Protein AF-A0A832NHS7-F1 (afdb_monomer)

Radius of gyration: 15.59 Å; Cα contacts (8 Å, |Δi|>4): 134; chains: 1; bounding box: 38×28×40 Å

Nearest PDB structures (foldseek):
  2frx-assembly2_B  TM=7.289E-01  e=3.586E-04  Escherichia coli
  5lbv-assembly1_B  TM=3.387E-01  e=2.170E+00  Zika virus
  3j8d-assembly1_G  TM=2.789E-01  e=2.170E+00  Dengue virus 2 Thailand/16681/84
  4ut9-assembly1_A  TM=3.496E-01  e=7.464E+00  dengue virus type 2

pLDDT: mean 93.47, std 4.36, range [65.38, 97.31]

Mean predicted aligned error: 3.63 Å

Solvent-accessible surface area (backbone atoms only — not comparable to full-atom values): 6367 Å² total; per-residue (Å²): 132,70,69,76,41,76,49,52,66,70,57,55,49,48,46,25,65,69,29,44,36,85,59,77,66,84,72,59,41,55,30,29,40,79,61,30,37,16,44,33,40,60,67,61,50,59,52,51,74,74,50,85,84,75,86,76,74,60,47,68,22,28,34,59,56,89,97,46,61,46,64,36,75,62,22,42,67,70,42,46,96,40,48,69,39,95,76,78,90,71,55,73,67,56,47,54,44,38,77,74,71,44,83,85,90,128

Foldseek 3Di:
DADKDFDDVVQVVQACVQQVFPDFDPQWTWIDGPQWIFIAGPVQVVVVVVDPPDPDGHDTFWGDDPNHTDGDPVNCVRCVVRGPPPDDDDDPVLVVCVVVVDDDDD

Structure (mmCIF, N/CA/C/O backbone):
data_AF-A0A832NHS7-F1
#
_entry.id   AF-A0A832NHS7-F1
#
loop_
_atom_site.group_PDB
_atom_site.id
_atom_site.type_symbol
_atom_site.label_atom_id
_atom_site.label_alt_id
_atom_site.label_comp_id
_atom_site.label_asym_id
_atom_site.label_entity_id
_atom_site.label_seq_id
_atom_site.pdbx_PDB_ins_code
_atom_site.Cartn_x
_atom_site.Cartn_y
_atom_site.Cartn_z
_atom_site.occupancy
_atom_site.B_iso_or_equiv
_atom_site.auth_seq_id
_atom_site.auth_comp_id
_atom_site.auth_asym_id
_atom_site.auth_atom_id
_atom_site.pdbx_PDB_model_num
ATOM 1 N N . MET A 1 1 ? -0.372 6.037 20.394 1.00 65.38 1 MET A N 1
ATOM 2 C CA . MET A 1 1 ? -0.508 5.465 19.032 1.00 65.38 1 MET A CA 1
ATOM 3 C C . MET A 1 1 ? -1.672 6.149 18.336 1.00 65.38 1 MET A C 1
ATOM 5 O O . MET A 1 1 ? -2.648 6.440 19.015 1.00 65.38 1 MET A O 1
ATOM 9 N N . ARG A 1 2 ? -1.565 6.504 17.048 1.00 79.06 2 ARG A N 1
ATOM 10 C CA . ARG A 1 2 ? -2.659 7.226 16.371 1.00 79.06 2 ARG A CA 1
ATOM 11 C C . ARG A 1 2 ? -3.833 6.278 16.098 1.00 79.06 2 ARG A C 1
ATOM 13 O O . ARG A 1 2 ? -3.565 5.124 15.770 1.00 79.06 2 ARG A O 1
ATOM 20 N N . PRO A 1 3 ? -5.085 6.749 16.216 1.00 85.75 3 PRO A N 1
ATOM 21 C CA . PRO A 1 3 ? -6.246 5.926 15.917 1.00 85.75 3 PRO A CA 1
ATOM 22 C C . PRO A 1 3 ? -6.257 5.556 14.436 1.00 85.75 3 PRO A C 1
ATOM 24 O O . PRO A 1 3 ? -5.839 6.346 13.583 1.00 85.75 3 PRO A O 1
ATOM 27 N N . TRP A 1 4 ? -6.746 4.358 14.154 1.00 91.44 4 TRP A N 1
ATOM 28 C CA . TRP A 1 4 ? -7.068 3.930 12.807 1.00 91.44 4 TRP A CA 1
ATOM 29 C C . TRP A 1 4 ? -8.416 4.527 12.383 1.00 91.44 4 TRP A C 1
ATOM 31 O O . TRP A 1 4 ? -9.334 4.659 13.193 1.00 91.44 4 TRP A O 1
ATOM 41 N N . ARG A 1 5 ? -8.526 4.930 11.117 1.00 92.94 5 ARG A N 1
ATOM 42 C CA . ARG A 1 5 ? -9.759 5.442 10.497 1.00 92.94 5 ARG A CA 1
ATOM 43 C C . ARG A 1 5 ? -9.827 4.962 9.050 1.00 92.94 5 ARG A C 1
ATOM 45 O O . ARG A 1 5 ? -8.756 4.766 8.478 1.00 92.94 5 ARG A O 1
ATOM 52 N N . PRO A 1 6 ? -11.013 4.796 8.447 1.00 95.38 6 PRO A N 1
ATOM 53 C CA . PRO A 1 6 ? -11.106 4.562 7.010 1.00 95.38 6 PRO A CA 1
ATOM 54 C C . PRO A 1 6 ? -10.307 5.631 6.259 1.00 95.38 6 PRO A C 1
ATOM 56 O O . PRO A 1 6 ? -10.255 6.786 6.693 1.00 95.38 6 PRO A O 1
ATOM 59 N N . ALA A 1 7 ? -9.606 5.237 5.201 1.00 95.31 7 ALA A N 1
ATOM 60 C CA . ALA A 1 7 ? -8.867 6.189 4.388 1.00 95.31 7 ALA A CA 1
ATOM 61 C C . ALA A 1 7 ? -9.843 7.120 3.658 1.00 95.31 7 ALA A C 1
ATOM 63 O O . ALA A 1 7 ? -10.823 6.659 3.077 1.00 95.31 7 ALA A O 1
ATOM 64 N N . ASP A 1 8 ? -9.551 8.421 3.668 1.00 94.44 8 ASP A N 1
ATOM 65 C CA . ASP A 1 8 ? -10.350 9.402 2.939 1.00 94.44 8 ASP A CA 1
ATOM 66 C C . ASP A 1 8 ? -10.340 9.087 1.438 1.00 94.44 8 ASP A C 1
ATOM 68 O O . ASP A 1 8 ? -9.325 8.653 0.882 1.00 94.44 8 ASP A O 1
ATOM 72 N N . GLU A 1 9 ? -11.438 9.378 0.740 1.00 94.19 9 GLU A N 1
ATOM 73 C CA . GLU A 1 9 ? -11.523 9.130 -0.703 1.00 94.19 9 GLU A CA 1
ATOM 74 C C . GLU A 1 9 ? -10.422 9.839 -1.496 1.00 94.19 9 GLU A C 1
ATOM 76 O O . GLU A 1 9 ? -9.960 9.326 -2.511 1.00 94.19 9 GLU A O 1
ATOM 81 N N . SER A 1 10 ? -9.981 11.018 -1.049 1.00 93.94 10 SER A N 1
ATOM 82 C CA . SER A 1 10 ? -8.881 11.750 -1.683 1.00 93.94 10 SER A CA 1
ATOM 83 C C . SER A 1 10 ? -7.571 10.962 -1.639 1.00 93.94 10 SER A C 1
ATOM 85 O O . SER A 1 10 ? -6.823 10.964 -2.615 1.00 93.94 10 SER A O 1
ATOM 87 N N . VAL A 1 11 ? -7.322 10.236 -0.547 1.00 94.06 11 VAL A N 1
ATOM 88 C CA . VAL A 1 11 ? -6.159 9.363 -0.384 1.00 94.06 11 VAL A CA 1
ATOM 89 C C . VAL A 1 11 ? -6.277 8.142 -1.291 1.00 94.06 11 VAL A C 1
ATOM 91 O O . VAL A 1 11 ? -5.320 7.798 -1.985 1.00 94.06 11 VAL A O 1
ATOM 94 N N . VAL A 1 12 ? -7.466 7.535 -1.350 1.00 94.69 12 VAL A N 1
ATOM 95 C CA . VAL A 1 12 ? -7.755 6.418 -2.261 1.00 94.69 12 VAL A CA 1
ATOM 96 C C . VAL A 1 12 ? -7.590 6.832 -3.727 1.00 94.69 12 VAL A C 1
ATOM 98 O O . VAL A 1 12 ? -6.983 6.109 -4.516 1.00 94.69 12 VAL A O 1
ATOM 101 N N . ARG A 1 13 ? -8.078 8.018 -4.104 1.00 94.81 13 ARG A N 1
ATOM 102 C CA . ARG A 1 13 ? -7.899 8.570 -5.452 1.00 94.81 13 ARG A CA 1
ATOM 103 C C . ARG A 1 13 ? -6.430 8.845 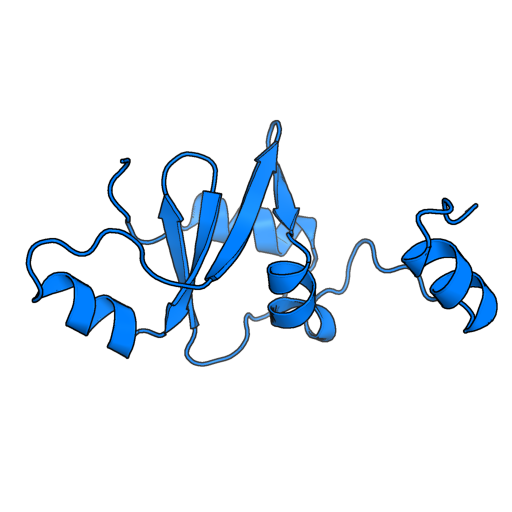-5.756 1.00 94.81 13 ARG A C 1
ATOM 105 O O . ARG A 1 13 ? -5.978 8.501 -6.842 1.00 94.81 13 ARG A O 1
ATOM 112 N N . ASN A 1 14 ? -5.684 9.415 -4.807 1.00 94.25 14 ASN A N 1
ATOM 113 C CA . ASN A 1 14 ? -4.262 9.702 -4.984 1.00 94.25 14 ASN A CA 1
ATOM 114 C C . ASN A 1 14 ? -3.452 8.425 -5.249 1.00 94.25 14 ASN A C 1
ATOM 116 O O . ASN A 1 14 ? -2.733 8.376 -6.244 1.00 94.25 14 ASN A O 1
ATOM 120 N N . ILE A 1 15 ? -3.600 7.383 -4.421 1.00 94.81 15 ILE A N 1
ATOM 121 C CA . ILE A 1 15 ? -2.826 6.145 -4.600 1.00 94.81 15 ILE A CA 1
ATOM 122 C C . ILE A 1 15 ? -3.192 5.436 -5.910 1.00 94.81 15 ILE A C 1
ATOM 124 O O . ILE A 1 15 ? -2.301 4.984 -6.630 1.00 94.81 15 ILE A O 1
ATOM 128 N N . ARG A 1 16 ? -4.483 5.414 -6.274 1.00 95.38 16 ARG A N 1
ATOM 129 C CA . ARG A 1 16 ? -4.939 4.846 -7.548 1.00 95.38 16 ARG A CA 1
ATOM 130 C C . ARG A 1 16 ? -4.363 5.597 -8.738 1.00 95.38 16 ARG A C 1
ATOM 132 O O . ARG A 1 16 ? -3.826 4.964 -9.637 1.00 95.38 16 ARG A O 1
ATOM 139 N N . ALA A 1 17 ? -4.413 6.927 -8.726 1.00 95.44 17 ALA A N 1
ATOM 140 C CA . ALA A 1 17 ? -3.854 7.743 -9.799 1.00 95.44 17 ALA A CA 1
ATOM 141 C C . ALA A 1 17 ? -2.328 7.578 -9.910 1.00 95.44 17 ALA A C 1
ATOM 143 O O . ALA A 1 17 ? -1.796 7.432 -11.010 1.00 95.44 17 ALA A O 1
ATOM 144 N N . TYR A 1 18 ? -1.624 7.548 -8.775 1.00 95.56 18 TYR A N 1
ATOM 145 C CA . TYR A 1 18 ? -0.168 7.432 -8.751 1.00 95.56 18 TYR A CA 1
ATOM 146 C C . TYR A 1 18 ? 0.326 6.082 -9.299 1.00 95.56 18 TYR A C 1
ATOM 148 O O . TYR A 1 18 ? 1.302 6.048 -10.047 1.00 95.56 18 TYR A O 1
ATOM 156 N N . TYR A 1 19 ? -0.368 4.982 -9.003 1.00 95.88 19 TYR A N 1
ATOM 157 C CA . TYR A 1 19 ? 0.018 3.637 -9.453 1.00 95.88 19 TYR A CA 1
ATOM 158 C C . TYR A 1 19 ? -0.776 3.110 -10.659 1.00 95.88 19 TYR A C 1
ATOM 160 O O . TYR A 1 19 ? -0.501 2.021 -11.149 1.00 95.88 19 TYR A O 1
ATOM 168 N N . GLY A 1 20 ? -1.740 3.870 -11.183 1.00 96.38 20 GLY A N 1
ATOM 169 C CA . GLY A 1 20 ? -2.587 3.406 -12.288 1.00 96.38 20 GLY A CA 1
ATOM 170 C C . GLY A 1 20 ? -3.552 2.286 -11.888 1.00 96.38 20 GLY A C 1
ATOM 171 O O . GLY A 1 20 ? -3.941 1.485 -12.725 1.00 96.38 20 GLY A O 1
ATOM 172 N N . ILE A 1 21 ? -3.946 2.211 -10.612 1.00 95.38 21 ILE A N 1
ATOM 173 C CA . ILE A 1 21 ? -4.799 1.129 -10.109 1.00 95.38 21 ILE A CA 1
ATOM 174 C C . ILE A 1 21 ? -6.267 1.400 -10.464 1.00 95.38 21 ILE A C 1
ATOM 176 O O . ILE A 1 21 ? -6.937 2.248 -9.854 1.00 95.38 21 ILE A O 1
ATOM 180 N N . LYS A 1 22 ? -6.798 0.641 -11.428 1.00 92.69 22 LYS A N 1
ATOM 181 C CA . LYS A 1 22 ? -8.210 0.728 -11.844 1.00 92.69 22 LYS A CA 1
ATOM 182 C C . LYS A 1 22 ? -9.162 0.164 -10.801 1.00 92.69 22 LYS A C 1
ATOM 184 O O . LYS A 1 22 ? -10.170 0.801 -10.517 1.00 92.69 22 LYS A O 1
ATOM 189 N N . HIS A 1 23 ? -8.826 -0.959 -10.181 1.00 90.56 23 HIS A N 1
ATOM 190 C CA . HIS A 1 23 ? -9.616 -1.577 -9.117 1.00 90.56 23 HIS A CA 1
ATOM 191 C C . HIS A 1 23 ? -8.670 -2.133 -8.058 1.00 90.56 23 HIS A C 1
ATOM 193 O O . HIS A 1 23 ? -7.620 -2.667 -8.401 1.00 90.56 23 HIS A O 1
ATOM 199 N N . PHE A 1 24 ? -9.021 -1.986 -6.781 1.00 90.62 24 PHE A N 1
ATOM 200 C CA . PHE A 1 24 ? -8.318 -2.710 -5.724 1.00 90.62 24 PHE A CA 1
ATOM 201 C C . PHE A 1 24 ? -8.741 -4.182 -5.713 1.00 90.62 24 PHE A C 1
ATOM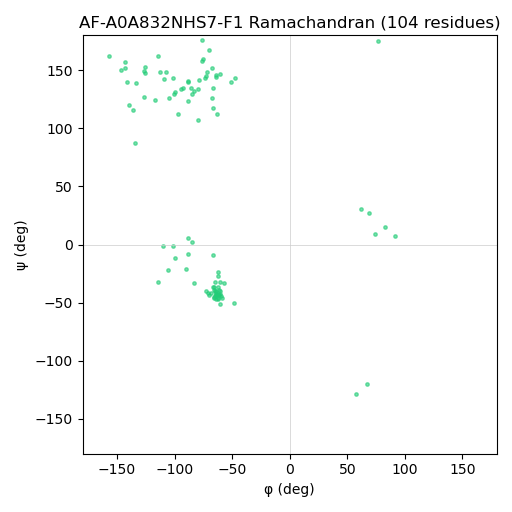 203 O O . PHE A 1 24 ? -9.832 -4.491 -6.206 1.00 90.62 24 PHE A O 1
ATOM 210 N N . PRO A 1 25 ? -7.923 -5.066 -5.114 1.00 89.50 25 PRO A N 1
ATOM 211 C CA . PRO A 1 25 ? -8.353 -6.415 -4.778 1.00 89.50 25 PRO A CA 1
ATOM 212 C C . PRO A 1 25 ? -9.719 -6.409 -4.064 1.00 89.50 25 PRO A C 1
ATOM 214 O O . PRO A 1 25 ? -10.000 -5.499 -3.280 1.00 89.50 25 PRO A O 1
ATOM 217 N N . PRO A 1 26 ? -10.595 -7.389 -4.321 1.00 89.81 26 PRO A N 1
ATOM 218 C CA . PRO A 1 26 ? -11.891 -7.462 -3.656 1.00 89.81 26 PRO A CA 1
ATOM 219 C C . PRO A 1 26 ? -11.739 -7.762 -2.156 1.00 89.81 26 PRO A C 1
ATOM 221 O O . PRO A 1 26 ? -10.788 -8.416 -1.732 1.00 89.81 26 PRO A O 1
ATOM 224 N N . GLY A 1 27 ? -12.701 -7.304 -1.349 1.00 88.88 27 GLY A N 1
ATOM 225 C CA . GLY A 1 27 ? -12.782 -7.635 0.082 1.00 88.88 27 GLY A CA 1
ATOM 226 C C . GLY A 1 27 ? -11.759 -6.930 0.978 1.00 88.88 27 GLY A C 1
ATOM 227 O O . GLY A 1 27 ? -11.646 -7.268 2.156 1.00 88.88 27 GLY A O 1
ATOM 228 N N . ILE A 1 28 ? -11.015 -5.953 0.449 1.00 92.38 28 ILE A N 1
ATOM 229 C CA . ILE A 1 28 ? -10.080 -5.153 1.239 1.00 92.38 28 ILE A CA 1
ATOM 230 C C . ILE A 1 28 ? -10.528 -3.697 1.350 1.00 92.38 28 ILE A C 1
ATOM 232 O O . ILE A 1 28 ? -11.071 -3.106 0.419 1.00 92.38 28 ILE A O 1
ATOM 236 N N . MET A 1 29 ? -10.192 -3.088 2.480 1.00 93.94 29 MET A N 1
ATOM 237 C CA . MET A 1 29 ? -10.367 -1.672 2.748 1.00 93.94 29 MET A CA 1
ATOM 238 C C . MET A 1 29 ? -9.056 -1.032 3.205 1.00 93.94 29 MET A C 1
ATOM 240 O O . MET A 1 29 ? -8.203 -1.655 3.849 1.00 93.94 29 MET A O 1
ATOM 244 N N . LEU A 1 30 ? -8.906 0.252 2.883 1.00 95.75 30 LEU A N 1
ATOM 245 C CA . LEU A 1 30 ? -7.773 1.057 3.314 1.00 95.75 30 LEU A CA 1
ATOM 246 C C . LEU A 1 30 ? -8.088 1.798 4.611 1.00 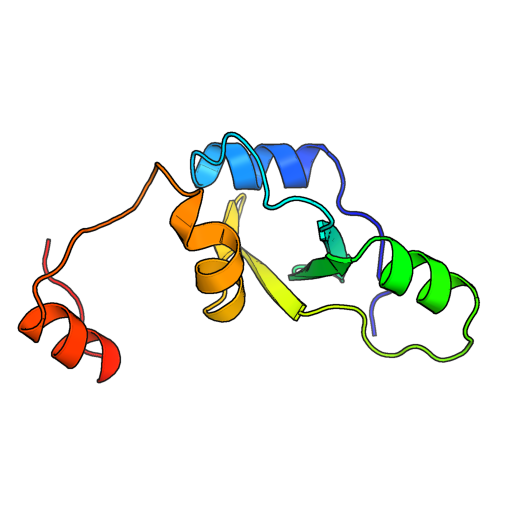95.75 30 LEU A C 1
ATOM 248 O O . LEU A 1 30 ? -9.128 2.438 4.759 1.00 95.75 30 LEU A O 1
ATOM 252 N N . VAL A 1 31 ? -7.134 1.756 5.534 1.00 96.00 31 VAL A N 1
ATOM 253 C CA . VAL A 1 31 ? -7.215 2.392 6.845 1.00 96.00 31 VAL A CA 1
ATOM 254 C C . VAL A 1 31 ? -6.002 3.289 7.063 1.00 96.00 31 VAL A C 1
ATOM 256 O O . VAL A 1 31 ? -4.850 2.862 6.979 1.0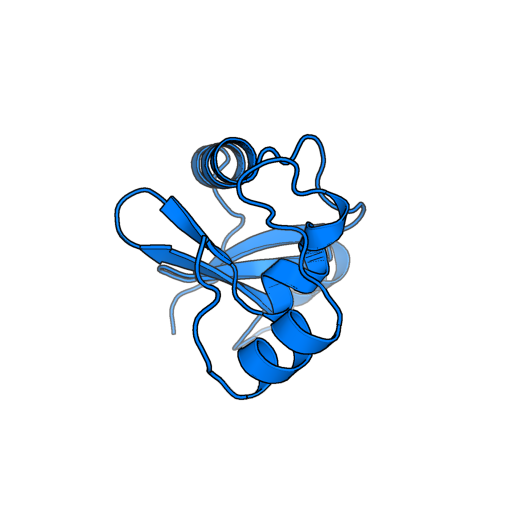0 96.00 31 VAL A O 1
ATOM 259 N N . SER A 1 32 ? -6.255 4.546 7.403 1.00 94.81 32 SER A N 1
ATOM 260 C CA . SER A 1 32 ? -5.245 5.538 7.750 1.00 94.81 32 SER A CA 1
ATOM 261 C C . SER A 1 32 ? -4.824 5.417 9.213 1.00 94.81 32 SER A C 1
ATOM 263 O O . SER A 1 32 ? -5.650 5.378 10.121 1.00 94.81 32 SER A O 1
ATOM 265 N N . THR A 1 33 ? -3.513 5.416 9.460 1.00 92.12 33 THR A N 1
ATOM 266 C CA . THR A 1 33 ? -2.901 5.516 10.794 1.00 92.12 33 THR A CA 1
ATOM 267 C C . THR A 1 33 ? -1.758 6.536 10.756 1.00 92.12 33 THR A C 1
ATOM 269 O O . THR A 1 33 ? -0.589 6.212 10.518 1.00 92.12 33 THR A O 1
ATOM 272 N N . GLY A 1 34 ? -2.079 7.814 10.974 1.00 89.62 34 GLY A N 1
ATOM 273 C CA . GLY A 1 34 ? -1.111 8.903 10.815 1.00 89.62 34 GLY A CA 1
ATOM 274 C C . GLY A 1 34 ? -0.693 9.089 9.360 1.00 89.62 34 GLY A C 1
ATOM 275 O O . GLY A 1 34 ? -1.531 9.365 8.517 1.00 89.62 34 GLY A O 1
ATOM 276 N N . LYS A 1 35 ? 0.605 8.942 9.066 1.00 92.75 35 LYS A N 1
ATOM 277 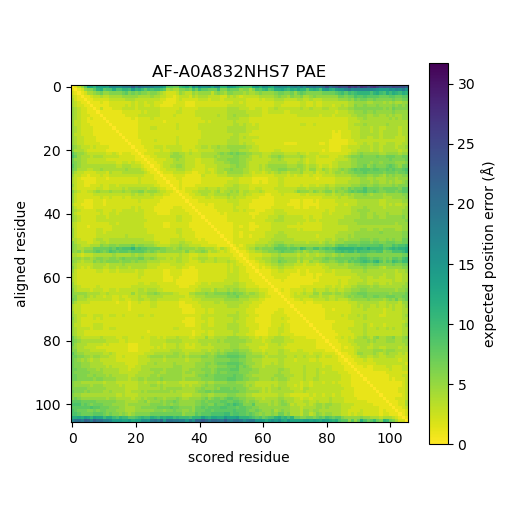C CA . LYS A 1 35 ? 1.139 9.003 7.692 1.00 92.75 35 LYS A CA 1
ATOM 278 C C . LYS A 1 35 ? 1.126 7.647 6.977 1.00 92.75 35 LYS A C 1
ATOM 280 O O . LYS A 1 35 ? 1.708 7.534 5.907 1.00 92.75 35 LYS A O 1
ATOM 285 N N . ARG A 1 36 ? 0.559 6.603 7.584 1.00 94.75 36 ARG A N 1
ATOM 286 C CA . ARG A 1 36 ? 0.574 5.237 7.049 1.00 94.75 36 ARG A CA 1
ATOM 287 C C . ARG A 1 36 ? -0.815 4.841 6.578 1.00 94.75 36 ARG A C 1
ATOM 289 O O . ARG A 1 36 ? -1.789 5.172 7.250 1.00 94.75 36 ARG A O 1
ATOM 296 N N . LEU A 1 37 ? -0.869 4.098 5.485 1.00 96.00 37 LEU A N 1
ATOM 297 C CA . LEU A 1 37 ? -2.028 3.332 5.064 1.00 96.00 37 LEU A CA 1
ATOM 298 C C . LEU A 1 37 ? -1.816 1.869 5.412 1.00 96.00 37 LEU A C 1
ATOM 300 O O . LEU A 1 37 ? -0.701 1.339 5.327 1.00 96.00 37 LEU A O 1
ATOM 304 N N . ARG A 1 38 ? -2.906 1.236 5.813 1.00 96.56 38 ARG A N 1
ATOM 305 C CA . ARG A 1 38 ? -2.980 -0.186 6.080 1.00 96.56 38 ARG A CA 1
ATOM 306 C C . ARG A 1 38 ? -4.100 -0.804 5.267 1.00 96.56 38 ARG A C 1
ATOM 308 O O . ARG A 1 38 ? -5.112 -0.149 5.037 1.00 96.56 38 ARG A O 1
ATOM 315 N N . VAL A 1 39 ? -3.901 -2.049 4.869 1.00 97.00 39 VAL A N 1
ATOM 316 C CA . VAL A 1 39 ? -4.916 -2.885 4.234 1.00 97.00 39 VAL A CA 1
ATOM 317 C C . VAL A 1 39 ? -5.502 -3.806 5.294 1.00 97.00 39 VAL A C 1
ATOM 319 O O . VAL A 1 39 ? -4.765 -4.430 6.061 1.00 97.00 39 VAL A O 1
ATOM 322 N N . VAL A 1 40 ? -6.822 -3.877 5.358 1.00 96.62 40 VAL A N 1
ATOM 323 C CA . VAL A 1 40 ? -7.563 -4.772 6.251 1.00 96.62 40 VAL A CA 1
ATOM 324 C C . VAL A 1 40 ? -8.800 -5.280 5.517 1.00 96.62 40 VAL A C 1
ATOM 326 O O . VAL A 1 40 ? -9.239 -4.630 4.576 1.00 96.62 40 VAL A O 1
ATOM 329 N N . SER A 1 41 ? -9.358 -6.422 5.914 1.00 95.50 41 SER A N 1
ATOM 330 C CA . SER A 1 41 ? -10.680 -6.822 5.423 1.00 95.50 41 SER A CA 1
ATOM 331 C C . SER A 1 41 ? -11.789 -6.027 6.123 1.00 95.50 41 SER A C 1
ATOM 333 O O . SER A 1 41 ? -11.592 -5.508 7.230 1.00 95.50 41 SER A O 1
ATOM 335 N N . GLU A 1 42 ? -12.960 -5.930 5.498 1.00 93.06 42 GLU A N 1
ATOM 336 C CA . GLU A 1 42 ? -14.115 -5.248 6.098 1.00 93.06 42 GLU A CA 1
ATOM 337 C C . GLU A 1 42 ? -14.557 -5.926 7.405 1.00 93.06 42 GLU A C 1
ATOM 339 O O . GLU A 1 42 ? -14.834 -5.257 8.403 1.00 93.06 42 GLU A O 1
ATOM 344 N N . GLU A 1 43 ? -14.530 -7.259 7.452 1.00 94.50 43 GLU A N 1
ATOM 345 C CA . GLU A 1 43 ? -14.918 -8.046 8.625 1.00 94.50 43 GLU A CA 1
ATOM 346 C C . GLU A 1 43 ? -13.969 -7.802 9.800 1.00 94.50 43 GLU A C 1
ATOM 348 O O . GLU A 1 43 ? -14.409 -7.604 10.937 1.00 94.50 43 GLU A O 1
ATOM 353 N N . ALA A 1 44 ? -12.660 -7.776 9.534 1.00 95.19 44 ALA A N 1
ATOM 354 C CA . ALA A 1 44 ? -11.658 -7.502 10.555 1.00 95.19 44 ALA A CA 1
ATOM 355 C C . ALA A 1 44 ? -11.777 -6.065 11.088 1.00 95.19 44 ALA A C 1
ATOM 357 O O . ALA A 1 44 ? -11.602 -5.838 12.289 1.00 95.19 44 ALA A O 1
ATOM 358 N N . TYR A 1 45 ? -12.114 -5.099 10.230 1.00 95.00 45 TYR A N 1
ATOM 359 C CA . TYR A 1 45 ? -12.376 -3.724 10.649 1.00 95.00 45 TYR A CA 1
ATOM 360 C C . TYR A 1 45 ? -13.622 -3.608 11.537 1.00 95.00 45 TYR A C 1
ATOM 362 O O . TYR A 1 45 ? -13.565 -2.994 12.609 1.00 95.00 45 TYR A O 1
ATOM 370 N N . GLU A 1 46 ? -14.728 -4.243 11.150 1.00 94.31 46 GLU A N 1
ATOM 371 C CA . GLU A 1 46 ? -15.963 -4.230 11.938 1.00 94.31 46 GLU A CA 1
ATOM 372 C C . GLU A 1 46 ? -15.821 -4.961 13.276 1.00 94.31 46 GLU A C 1
ATOM 374 O O . GLU A 1 46 ? -16.347 -4.495 14.293 1.00 94.31 46 GLU A O 1
ATOM 379 N N . LEU A 1 47 ? -15.057 -6.055 13.323 1.00 94.75 47 LEU A N 1
ATOM 380 C CA . LEU A 1 47 ? -14.707 -6.712 14.580 1.00 94.75 47 LEU A CA 1
ATOM 381 C C . LEU A 1 47 ? -13.855 -5.791 15.465 1.00 94.75 47 LEU A C 1
ATOM 383 O O . LEU A 1 47 ? -14.157 -5.621 16.648 1.00 94.75 47 LEU A O 1
ATOM 387 N N . ALA A 1 48 ? -12.831 -5.146 14.899 1.00 94.50 48 ALA A N 1
ATOM 388 C CA . ALA A 1 48 ? -11.939 -4.261 15.645 1.00 94.50 48 ALA A CA 1
ATOM 389 C C . ALA A 1 48 ? -12.670 -3.070 16.288 1.00 94.50 48 ALA A C 1
ATOM 391 O O . ALA A 1 48 ? -12.299 -2.660 17.386 1.00 94.50 48 ALA A O 1
ATOM 392 N N . LYS A 1 49 ? -13.740 -2.556 15.664 1.00 92.88 49 LYS A N 1
ATOM 393 C CA . LYS A 1 49 ? -14.612 -1.512 16.244 1.00 92.88 49 LYS A CA 1
ATOM 394 C C . LYS A 1 49 ? -15.322 -1.941 17.526 1.00 92.88 49 LYS A C 1
ATOM 396 O O . LYS A 1 49 ? -15.664 -1.085 18.339 1.00 92.88 49 LYS A O 1
ATOM 401 N N . ARG A 1 50 ? -15.559 -3.241 17.707 1.00 95.19 50 ARG A N 1
ATOM 402 C CA . ARG A 1 50 ? -16.269 -3.800 18.871 1.00 95.19 50 ARG A CA 1
ATOM 403 C C . ARG A 1 50 ? -15.321 -4.159 20.014 1.00 95.19 50 ARG A C 1
ATOM 405 O O . ARG A 1 50 ? -15.754 -4.270 21.159 1.00 95.19 50 ARG A O 1
ATOM 412 N N . LEU A 1 51 ? -14.037 -4.340 19.714 1.00 93.88 51 LEU A N 1
ATOM 413 C CA . LEU A 1 51 ? -13.018 -4.726 20.683 1.00 93.88 51 LEU A CA 1
ATOM 414 C C . LEU A 1 51 ? -12.394 -3.498 21.358 1.00 93.88 51 LEU A C 1
ATOM 416 O O . LEU A 1 51 ? -12.086 -2.490 20.724 1.00 93.88 51 LEU A O 1
ATOM 420 N N . LYS A 1 52 ? -12.146 -3.599 22.667 1.00 89.94 52 LYS A N 1
ATOM 421 C CA . LYS A 1 52 ? -11.380 -2.592 23.416 1.00 89.94 52 LYS A CA 1
ATOM 422 C C . LYS A 1 52 ? -9.890 -2.932 23.365 1.00 89.94 52 LYS A C 1
ATOM 424 O O . LYS A 1 52 ? -9.516 -4.091 23.487 1.00 89.94 52 LYS A O 1
ATOM 429 N N . GLY A 1 53 ? -9.038 -1.916 23.223 1.00 88.00 53 GLY A N 1
ATOM 430 C CA . GLY A 1 53 ? -7.581 -2.078 23.318 1.00 88.00 53 GLY A CA 1
ATOM 431 C C . GLY A 1 53 ? -6.875 -2.562 22.046 1.00 88.00 53 GLY A C 1
ATOM 432 O O . GLY A 1 53 ? -5.713 -2.949 22.120 1.00 88.00 53 GLY A O 1
ATOM 433 N N . VAL A 1 54 ? -7.526 -2.523 20.877 1.00 91.75 54 VAL A N 1
ATOM 434 C CA . VAL A 1 54 ? -6.881 -2.881 19.601 1.00 91.75 54 VAL A CA 1
ATOM 435 C C . VAL A 1 54 ? -5.739 -1.911 19.293 1.00 91.75 54 VAL A C 1
ATOM 437 O O . VAL A 1 54 ? -5.960 -0.729 19.017 1.00 91.75 54 VAL A O 1
ATOM 440 N N . VAL A 1 55 ? -4.509 -2.427 19.324 1.00 87.31 55 VAL A N 1
ATOM 441 C CA . VAL A 1 55 ? -3.290 -1.635 19.124 1.00 87.31 55 VAL A CA 1
ATOM 442 C C . VAL A 1 55 ? -2.948 -1.415 17.647 1.00 87.31 55 VAL A C 1
ATOM 444 O O . VAL A 1 55 ? -2.455 -0.363 17.256 1.00 87.31 55 VAL A O 1
ATOM 447 N N . GLY A 1 56 ? -3.245 -2.379 16.788 1.00 87.19 56 GLY A N 1
ATOM 448 C CA . GLY A 1 56 ? -2.967 -2.301 15.361 1.00 87.19 56 GLY A CA 1
ATOM 449 C C . GLY A 1 56 ? -4.043 -3.026 14.579 1.00 87.19 56 GLY A C 1
ATOM 450 O O . GLY A 1 56 ? -4.639 -3.973 15.081 1.00 87.19 56 GLY A O 1
ATOM 451 N N . LEU A 1 57 ? -4.291 -2.563 13.359 1.00 93.25 57 LEU A N 1
ATOM 452 C CA . LEU A 1 57 ? -5.315 -3.123 12.493 1.00 93.25 57 LEU A CA 1
ATOM 453 C C . LEU A 1 57 ? -4.795 -3.188 11.063 1.00 93.25 57 LEU A C 1
ATOM 455 O O . LEU A 1 57 ? -4.446 -2.153 10.499 1.00 93.25 57 LEU A O 1
ATOM 459 N N . GLY A 1 58 ? -4.740 -4.391 10.497 1.00 94.81 58 GLY A N 1
ATOM 460 C CA . GLY A 1 58 ? -4.318 -4.609 9.117 1.00 94.81 58 GLY A CA 1
ATOM 461 C C . GLY A 1 58 ? -2.807 -4.534 8.871 1.00 94.81 58 GLY A C 1
ATOM 462 O O . GLY A 1 58 ? -2.004 -4.197 9.753 1.00 94.81 58 GLY A O 1
ATOM 463 N N . VAL A 1 59 ? -2.440 -4.832 7.628 1.00 95.69 59 VAL A N 1
ATOM 464 C CA . VAL A 1 59 ? -1.067 -4.892 7.111 1.00 95.69 59 VAL A CA 1
ATOM 465 C C . VAL A 1 59 ? -0.620 -3.503 6.672 1.00 95.69 59 VAL A C 1
ATOM 467 O O . VAL A 1 59 ? -1.376 -2.782 6.027 1.00 95.69 59 VAL A O 1
ATOM 470 N N . TYR A 1 60 ? 0.598 -3.095 7.030 1.00 95.75 60 TYR A N 1
ATOM 471 C CA . TYR A 1 60 ? 1.170 -1.833 6.560 1.00 95.75 60 TYR A CA 1
ATOM 472 C C . TYR A 1 60 ? 1.405 -1.903 5.053 1.00 95.75 60 TYR A C 1
ATOM 474 O O . TYR A 1 60 ? 2.188 -2.728 4.606 1.00 95.75 60 TYR A O 1
ATOM 482 N N . ALA A 1 61 ? 0.722 -1.043 4.299 1.00 96.81 61 ALA A N 1
ATOM 483 C CA . ALA A 1 61 ? 0.704 -1.122 2.842 1.00 96.81 61 ALA A CA 1
ATOM 484 C C . ALA A 1 61 ? 1.373 0.078 2.171 1.00 96.81 61 ALA A C 1
ATOM 486 O O . ALA A 1 61 ? 1.957 -0.061 1.104 1.00 96.81 61 ALA A O 1
ATOM 487 N N . ALA A 1 62 ? 1.299 1.269 2.770 1.00 96.94 62 ALA A N 1
ATOM 488 C CA . ALA A 1 62 ? 1.935 2.451 2.195 1.00 96.94 62 ALA A CA 1
ATOM 489 C C . ALA A 1 62 ? 2.227 3.530 3.238 1.00 96.94 62 ALA A C 1
ATOM 491 O O . ALA A 1 62 ? 1.612 3.579 4.309 1.00 96.94 62 ALA A O 1
ATOM 492 N N . LYS A 1 63 ? 3.113 4.469 2.901 1.00 96.81 63 LYS A N 1
ATOM 493 C CA . LYS A 1 63 ? 3.375 5.672 3.704 1.00 96.81 63 LYS A CA 1
ATOM 494 C C . LYS A 1 63 ? 3.407 6.923 2.844 1.00 96.81 63 LYS A C 1
ATOM 496 O O . LYS A 1 63 ? 3.994 6.939 1.768 1.00 96.81 63 LYS A O 1
ATOM 501 N N . LYS A 1 64 ? 2.811 7.991 3.373 1.00 95.44 64 LYS A N 1
ATOM 502 C CA . LYS A 1 64 ? 2.830 9.319 2.767 1.00 95.44 64 LYS A CA 1
ATOM 503 C C . LYS A 1 64 ? 4.244 9.901 2.807 1.00 95.44 64 LYS A C 1
ATOM 505 O O . LYS A 1 64 ? 4.835 10.022 3.889 1.00 95.44 64 LYS A O 1
ATOM 510 N N . PHE A 1 65 ? 4.739 10.304 1.645 1.00 94.94 65 PHE A N 1
ATOM 511 C CA . PHE A 1 65 ? 5.977 11.050 1.460 1.00 94.94 65 PHE A CA 1
ATOM 512 C C . PHE A 1 65 ? 5.731 12.176 0.448 1.00 94.94 65 PHE A C 1
ATOM 514 O O . PHE A 1 65 ? 5.382 11.924 -0.705 1.00 94.94 65 PHE A O 1
ATOM 521 N N . GLY A 1 66 ? 5.857 13.428 0.900 1.00 93.50 66 GLY A N 1
ATOM 522 C CA . GLY A 1 66 ? 5.340 14.578 0.155 1.00 93.50 66 GLY A CA 1
ATOM 523 C C . GLY A 1 66 ? 3.835 14.434 -0.092 1.00 93.50 66 GLY A C 1
ATOM 524 O O . GLY A 1 66 ? 3.083 14.125 0.837 1.00 93.50 66 GLY A O 1
ATOM 525 N N . GLU A 1 67 ? 3.423 14.590 -1.348 1.00 91.81 67 GLU A N 1
ATOM 526 C CA . GLU A 1 67 ? 2.020 14.497 -1.777 1.00 91.81 67 GLU A CA 1
ATOM 527 C C . GLU A 1 67 ? 1.560 13.083 -2.153 1.00 91.81 67 GLU A C 1
ATOM 529 O O . GLU A 1 67 ? 0.366 12.862 -2.335 1.00 91.81 67 GLU A O 1
ATOM 534 N N . ASN A 1 68 ? 2.475 12.112 -2.226 1.00 93.25 68 ASN A N 1
ATOM 535 C CA . ASN A 1 68 ? 2.171 10.759 -2.695 1.00 93.25 68 ASN A CA 1
ATOM 536 C C . ASN A 1 68 ? 2.319 9.715 -1.585 1.00 93.25 68 ASN A C 1
ATOM 538 O O . ASN A 1 68 ? 2.970 9.937 -0.559 1.00 93.25 68 ASN A O 1
ATOM 542 N N . TYR A 1 69 ? 1.722 8.548 -1.811 1.00 94.94 69 TYR A N 1
ATOM 543 C CA . TYR A 1 69 ? 1.884 7.369 -0.968 1.00 94.94 69 TYR A CA 1
ATOM 544 C C . TYR A 1 69 ? 2.793 6.369 -1.668 1.00 94.94 69 TYR A C 1
ATOM 546 O O . TYR A 1 69 ? 2.517 5.978 -2.794 1.00 94.94 69 TYR A O 1
ATOM 554 N N . TYR A 1 70 ? 3.853 5.949 -0.984 1.00 95.94 70 TYR A N 1
ATOM 555 C CA . TYR A 1 70 ? 4.777 4.933 -1.476 1.00 95.94 70 TYR A CA 1
ATOM 556 C C . TYR A 1 70 ? 4.445 3.599 -0.824 1.00 95.94 70 TYR A C 1
ATOM 558 O O . TYR A 1 70 ? 4.298 3.542 0.405 1.00 95.94 70 TYR A O 1
ATOM 566 N N . LEU A 1 71 ? 4.306 2.557 -1.642 1.00 96.38 71 LEU A N 1
ATOM 567 C CA . LEU A 1 71 ? 4.019 1.205 -1.174 1.00 96.38 71 LEU A CA 1
ATOM 568 C C . LEU A 1 71 ? 5.171 0.653 -0.326 1.00 96.38 71 LEU A C 1
ATOM 570 O O . LEU A 1 71 ? 6.344 0.930 -0.577 1.00 96.38 71 LEU A O 1
ATOM 574 N N . SER A 1 72 ? 4.820 -0.120 0.698 1.00 96.88 72 SER A N 1
ATOM 575 C CA . SER A 1 72 ? 5.749 -1.059 1.330 1.00 96.88 72 SER A CA 1
ATOM 576 C C . SER A 1 72 ? 5.927 -2.302 0.453 1.00 96.88 72 SER A C 1
ATOM 578 O O . SER A 1 72 ? 5.232 -2.457 -0.552 1.00 96.88 72 SER A O 1
ATOM 580 N N . ILE A 1 73 ? 6.808 -3.218 0.863 1.00 94.38 73 ILE A N 1
ATOM 581 C CA . ILE A 1 73 ? 6.946 -4.525 0.206 1.00 94.38 73 ILE A CA 1
ATOM 582 C C . ILE A 1 73 ? 5.616 -5.292 0.255 1.00 94.38 73 ILE A C 1
ATOM 584 O O . ILE A 1 73 ? 5.131 -5.757 -0.774 1.00 94.38 73 ILE A O 1
ATOM 588 N N . GLU A 1 74 ? 4.948 -5.330 1.407 1.00 96.31 74 GLU A N 1
ATOM 589 C CA . GLU A 1 74 ? 3.642 -5.984 1.539 1.00 96.31 74 GLU A CA 1
ATOM 590 C C . GLU A 1 74 ? 2.576 -5.286 0.686 1.00 96.31 74 GLU A C 1
ATOM 592 O O . GLU A 1 74 ? 1.765 -5.940 0.039 1.00 96.31 74 GLU A O 1
ATOM 597 N N . GLY A 1 75 ? 2.598 -3.950 0.632 1.00 96.06 75 GLY A N 1
ATOM 598 C CA . GLY A 1 75 ? 1.715 -3.184 -0.242 1.00 96.06 75 GLY A CA 1
ATOM 599 C C . GLY A 1 75 ? 1.931 -3.513 -1.716 1.00 96.06 75 GLY A C 1
ATOM 600 O O . GLY A 1 75 ? 0.958 -3.694 -2.441 1.00 96.06 75 GLY A O 1
ATOM 601 N N . SER A 1 76 ? 3.187 -3.640 -2.154 1.00 94.44 76 SER A N 1
ATOM 602 C CA . SER A 1 76 ? 3.499 -4.041 -3.530 1.00 94.44 76 SER A CA 1
ATOM 603 C C . SER A 1 76 ? 3.035 -5.457 -3.855 1.00 94.44 76 SER A C 1
ATOM 605 O O . SER A 1 76 ? 2.604 -5.685 -4.97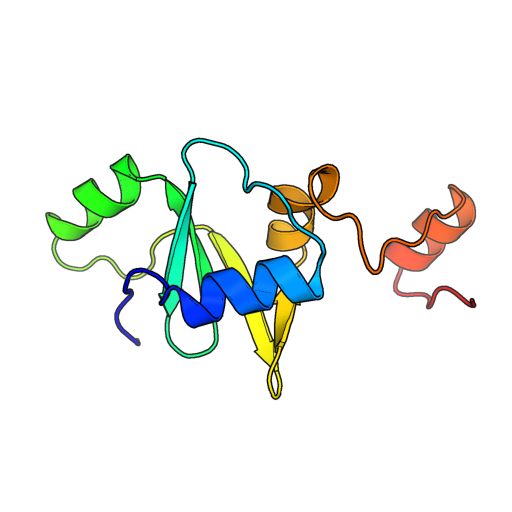4 1.00 94.44 76 SER A O 1
ATOM 607 N N . GLN A 1 77 ? 3.037 -6.381 -2.894 1.00 93.75 77 GLN A N 1
ATOM 608 C CA . GLN A 1 77 ? 2.497 -7.728 -3.105 1.00 93.75 77 GLN A CA 1
ATOM 609 C C . GLN A 1 77 ? 0.966 -7.728 -3.178 1.00 93.75 77 GLN A C 1
ATOM 611 O O . GLN A 1 77 ? 0.391 -8.414 -4.011 1.00 93.75 77 GLN A O 1
ATOM 616 N N . ILE A 1 78 ? 0.301 -6.935 -2.333 1.00 95.31 78 ILE A N 1
ATOM 617 C CA . ILE A 1 78 ? -1.167 -6.845 -2.310 1.00 95.31 78 ILE A CA 1
ATOM 618 C C . ILE A 1 78 ? -1.707 -6.181 -3.582 1.00 95.31 78 ILE A C 1
ATOM 620 O O . ILE A 1 78 ? -2.740 -6.593 -4.102 1.00 95.31 78 ILE A O 1
ATOM 624 N N . PHE A 1 79 ? -1.050 -5.119 -4.054 1.00 94.88 79 PHE A N 1
ATOM 625 C CA . PHE A 1 79 ? -1.534 -4.335 -5.191 1.00 94.88 79 PHE A CA 1
ATOM 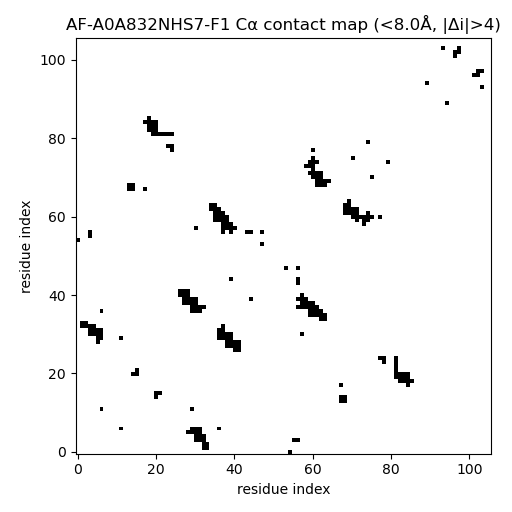626 C C . PHE A 1 79 ? -0.856 -4.678 -6.515 1.00 94.88 79 PHE A C 1
ATOM 628 O O . PHE A 1 79 ? -1.349 -4.214 -7.534 1.00 94.88 79 PHE A O 1
ATOM 635 N N . GLY A 1 80 ? 0.242 -5.440 -6.514 1.00 93.69 80 GLY A N 1
ATOM 636 C CA . GLY A 1 80 ? 1.156 -5.608 -7.650 1.00 93.69 80 GLY A CA 1
ATOM 637 C C . GLY A 1 80 ? 0.462 -5.929 -8.967 1.00 93.69 80 GLY A C 1
ATOM 638 O O . GLY A 1 80 ? 0.635 -5.192 -9.933 1.00 93.69 80 GLY A O 1
ATOM 639 N N . ASP A 1 81 ? -0.419 -6.928 -8.959 1.00 93.00 81 ASP A N 1
ATOM 640 C CA . ASP A 1 81 ? -1.162 -7.380 -10.146 1.00 93.00 81 ASP A CA 1
ATOM 641 C C . ASP A 1 81 ? -2.177 -6.348 -10.680 1.00 93.00 81 ASP A C 1
ATOM 643 O O . ASP A 1 81 ? -2.750 -6.515 -11.754 1.00 93.00 81 ASP A O 1
ATOM 647 N N . HIS A 1 82 ? -2.414 -5.268 -9.933 1.00 94.69 82 HIS A N 1
ATOM 648 C CA . HIS A 1 82 ? -3.341 -4.190 -10.273 1.00 94.69 82 HIS A CA 1
ATOM 649 C C . HIS A 1 82 ? -2.639 -2.865 -10.615 1.00 94.69 82 HIS A C 1
ATOM 651 O O . HIS A 1 82 ? -3.321 -1.875 -10.894 1.00 94.69 82 HIS A O 1
ATOM 657 N N . ILE A 1 83 ? -1.305 -2.804 -10.543 1.00 96.00 83 ILE A N 1
ATOM 658 C CA . ILE A 1 83 ? -0.517 -1.600 -10.831 1.00 96.00 83 ILE A CA 1
ATOM 659 C C . ILE A 1 83 ? -0.197 -1.561 -12.326 1.00 96.00 83 ILE A C 1
ATOM 661 O O . ILE A 1 83 ? 0.434 -2.465 -12.858 1.00 96.00 83 ILE A O 1
ATOM 665 N N . GLU A 1 84 ? -0.589 -0.477 -12.997 1.00 95.44 84 GLU A N 1
ATOM 666 C CA . GLU A 1 84 ? -0.316 -0.273 -14.431 1.00 95.44 84 GLU A CA 1
ATOM 667 C C . GLU A 1 84 ? 0.794 0.763 -14.673 1.00 95.44 84 GLU A C 1
ATOM 669 O O . GLU A 1 84 ? 1.431 0.772 -15.723 1.00 95.44 84 GLU A O 1
ATOM 674 N N . ASN A 1 85 ? 1.054 1.642 -13.699 1.00 94.94 85 ASN A N 1
ATOM 675 C CA . ASN A 1 85 ? 2.052 2.702 -13.821 1.00 94.94 85 ASN A CA 1
ATOM 676 C C . ASN A 1 85 ? 3.289 2.399 -12.973 1.00 94.94 85 ASN A C 1
ATOM 678 O O . ASN A 1 85 ? 3.172 1.899 -11.857 1.00 94.94 85 ASN A O 1
ATOM 682 N N . ARG A 1 86 ? 4.464 2.857 -13.431 1.00 90.44 86 ARG A N 1
ATOM 683 C CA . ARG A 1 86 ? 5.740 2.767 -12.683 1.00 90.44 86 ARG A CA 1
ATOM 684 C C . ARG A 1 86 ? 6.174 1.322 -12.405 1.00 90.44 86 ARG A C 1
ATOM 686 O O . ARG A 1 86 ? 6.830 1.057 -11.401 1.00 90.44 86 ARG A O 1
ATOM 693 N N . VAL A 1 87 ? 5.816 0.413 -13.307 1.00 92.00 87 VAL A N 1
ATOM 694 C CA . VAL A 1 87 ? 6.287 -0.972 -13.319 1.00 92.00 87 VAL A CA 1
ATOM 695 C C . VAL A 1 87 ? 7.489 -1.058 -14.250 1.00 92.00 87 VAL A C 1
ATOM 697 O O . VAL A 1 87 ? 7.464 -0.510 -15.351 1.00 92.00 87 VAL A O 1
ATOM 700 N N . ILE A 1 88 ? 8.544 -1.726 -13.793 1.00 92.25 88 ILE A N 1
ATOM 701 C CA . ILE A 1 88 ? 9.694 -2.088 -14.618 1.00 92.25 88 ILE A CA 1
ATOM 702 C C . ILE A 1 88 ? 9.773 -3.610 -14.666 1.00 92.25 88 ILE A C 1
ATOM 704 O O . ILE A 1 88 ? 9.809 -4.266 -13.628 1.00 92.25 88 ILE A O 1
ATOM 708 N N . GLU A 1 89 ? 9.776 -4.174 -15.869 1.00 92.44 89 GLU A N 1
ATOM 709 C CA . GLU A 1 89 ? 10.058 -5.596 -16.058 1.00 92.44 89 GLU A CA 1
ATOM 710 C C . GLU A 1 89 ? 11.563 -5.808 -16.010 1.00 92.44 89 GLU A C 1
ATOM 712 O O . GLU A 1 89 ? 12.303 -5.055 -16.644 1.00 92.44 89 GLU A O 1
ATOM 717 N N . VAL A 1 90 ? 12.014 -6.812 -15.267 1.00 94.69 90 VAL A N 1
ATOM 718 C CA . VAL A 1 90 ? 13.431 -7.118 -15.053 1.00 94.69 90 VAL A CA 1
ATOM 719 C C . VAL A 1 90 ? 13.733 -8.562 -15.423 1.00 94.69 90 VAL A C 1
ATOM 721 O O . VAL A 1 90 ? 12.853 -9.422 -15.334 1.00 94.69 90 VAL A O 1
ATOM 724 N N . THR A 1 91 ? 14.973 -8.838 -15.823 1.00 96.44 91 THR A N 1
ATOM 725 C CA . THR A 1 91 ? 15.431 -10.226 -15.973 1.00 96.44 91 THR A CA 1
ATOM 726 C C . THR A 1 91 ? 15.579 -10.897 -14.609 1.00 96.44 91 THR A C 1
ATOM 728 O O . THR A 1 91 ? 15.566 -10.245 -13.561 1.00 96.44 91 THR A O 1
ATOM 731 N N . TRP A 1 92 ? 15.743 -12.220 -14.610 1.00 96.50 92 TRP A N 1
ATOM 732 C CA . TRP A 1 92 ? 15.985 -12.962 -13.376 1.00 96.50 92 TRP A CA 1
ATOM 733 C C . TRP A 1 92 ? 17.276 -12.510 -12.676 1.00 96.50 92 TRP A C 1
ATOM 735 O O . TRP A 1 92 ? 17.297 -12.343 -11.458 1.00 96.50 92 TRP A O 1
ATOM 745 N N . GLU A 1 93 ? 18.331 -12.239 -13.443 1.00 96.06 93 GLU A N 1
ATOM 746 C CA . GLU A 1 93 ? 19.614 -11.759 -12.927 1.00 96.06 93 GLU A CA 1
ATOM 747 C C . GLU A 1 93 ? 19.483 -10.358 -12.313 1.00 96.06 93 GLU A C 1
ATOM 749 O O . GLU A 1 93 ? 19.974 -10.123 -11.207 1.00 96.06 93 GLU A O 1
ATOM 754 N N . GLU A 1 94 ? 18.789 -9.435 -12.991 1.00 96.75 94 GLU A N 1
ATOM 755 C CA . GLU A 1 94 ? 18.493 -8.099 -12.457 1.00 96.75 94 GLU A CA 1
ATOM 756 C C . GLU A 1 94 ? 17.676 -8.189 -11.159 1.00 96.75 94 GLU A C 1
ATOM 758 O O . GLU A 1 94 ? 17.993 -7.508 -10.180 1.00 96.75 94 GLU A O 1
ATOM 763 N N . ALA A 1 95 ? 16.659 -9.057 -11.125 1.00 95.56 95 ALA A N 1
ATOM 764 C CA . ALA A 1 95 ? 15.846 -9.291 -9.937 1.00 95.56 95 ALA A CA 1
ATOM 765 C C . ALA A 1 95 ? 16.682 -9.843 -8.773 1.00 95.56 95 ALA A C 1
ATOM 767 O O . ALA A 1 95 ? 16.540 -9.373 -7.644 1.00 95.56 95 ALA A O 1
ATOM 768 N N . GLU A 1 96 ? 17.578 -10.803 -9.027 1.00 97.31 96 GLU A N 1
ATOM 769 C CA . GLU A 1 96 ? 18.452 -11.366 -7.994 1.00 97.31 96 GLU A CA 1
ATOM 770 C C . GLU A 1 96 ? 19.378 -10.300 -7.396 1.00 97.31 96 GLU A C 1
ATOM 772 O O . GLU A 1 96 ? 19.488 -10.18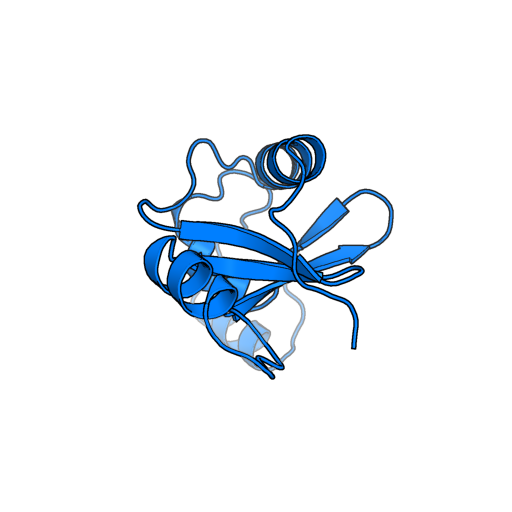3 -6.171 1.00 97.31 96 GLU A O 1
ATOM 777 N N . GLN A 1 97 ? 20.014 -9.486 -8.241 1.00 96.62 97 GLN A N 1
ATOM 778 C CA . GLN A 1 97 ? 20.871 -8.394 -7.775 1.00 96.62 97 GLN A CA 1
ATOM 779 C C . GLN A 1 97 ? 20.066 -7.349 -6.996 1.00 96.62 97 GLN A C 1
ATOM 781 O O . GLN A 1 97 ? 20.494 -6.907 -5.925 1.00 96.62 97 GLN A O 1
ATOM 786 N N . TRP A 1 98 ? 18.870 -7.005 -7.475 1.00 95.62 98 TRP A N 1
ATOM 787 C CA . TRP A 1 98 ? 17.982 -6.071 -6.792 1.00 95.62 98 TRP A CA 1
ATOM 788 C C . TRP A 1 98 ? 17.544 -6.573 -5.412 1.00 95.62 98 TRP A C 1
ATOM 790 O O . TRP A 1 98 ? 17.603 -5.825 -4.435 1.00 95.62 98 TRP A O 1
ATOM 800 N N . MET A 1 99 ? 17.208 -7.861 -5.285 1.00 94.56 99 MET A N 1
ATOM 801 C CA . MET A 1 99 ? 16.885 -8.487 -3.995 1.00 94.56 99 MET A CA 1
ATOM 802 C C . MET A 1 99 ? 18.066 -8.470 -3.009 1.00 94.56 99 MET A C 1
ATOM 804 O O . MET A 1 99 ? 17.854 -8.494 -1.796 1.00 94.56 99 MET A O 1
ATOM 808 N N . ARG A 1 100 ? 19.307 -8.381 -3.504 1.00 96.31 100 ARG A N 1
ATOM 809 C CA . ARG A 1 100 ? 20.525 -8.194 -2.691 1.00 96.31 100 ARG A CA 1
ATOM 810 C C . ARG A 1 100 ? 20.814 -6.723 -2.359 1.00 96.31 100 ARG A C 1
ATOM 812 O O . ARG A 1 100 ? 21.813 -6.434 -1.703 1.00 96.31 100 ARG A O 1
ATOM 819 N N . GLY A 1 101 ? 19.948 -5.801 -2.778 1.00 95.00 101 GLY A N 1
ATOM 820 C CA . GLY A 1 101 ? 20.064 -4.365 -2.529 1.00 95.00 101 GLY A CA 1
ATOM 821 C C . GLY A 1 101 ? 20.819 -3.590 -3.610 1.00 95.00 101 GLY A C 1
ATOM 822 O O . GLY A 1 101 ? 21.085 -2.403 -3.414 1.00 95.00 101 GLY A O 1
ATOM 823 N N . ALA A 1 102 ? 21.167 -4.218 -4.738 1.00 96.38 102 ALA A N 1
ATOM 824 C CA . ALA A 1 102 ? 21.746 -3.498 -5.866 1.00 96.38 102 ALA A CA 1
ATOM 825 C C . ALA A 1 102 ? 20.673 -2.645 -6.578 1.00 96.38 102 ALA A C 1
ATOM 827 O O . ALA A 1 102 ? 19.511 -3.046 -6.668 1.00 96.38 102 ALA A O 1
ATOM 828 N N . PRO A 1 103 ? 21.022 -1.460 -7.102 1.00 95.06 103 PRO A N 1
ATOM 829 C CA . PRO A 1 103 ? 20.086 -0.666 -7.887 1.00 95.06 103 PRO A CA 1
ATOM 830 C C . PRO A 1 103 ? 19.843 -1.302 -9.263 1.00 95.06 103 PRO A C 1
ATOM 832 O O . PRO A 1 103 ? 20.756 -1.868 -9.862 1.00 95.06 103 PRO A O 1
ATOM 835 N N . ILE A 1 104 ? 18.634 -1.129 -9.798 1.00 93.44 104 ILE A N 1
ATOM 836 C CA . ILE A 1 104 ? 18.345 -1.395 -11.214 1.00 93.44 104 ILE A CA 1
ATOM 837 C C . ILE A 1 104 ? 18.727 -0.144 -12.014 1.00 93.44 104 ILE A C 1
ATOM 839 O O . ILE A 1 104 ? 18.322 0.962 -11.652 1.00 93.44 104 ILE A O 1
ATOM 843 N N . GLN A 1 105 ? 19.508 -0.304 -13.083 1.00 86.31 105 GLN A N 1
ATOM 844 C CA . GLN A 1 105 ? 19.917 0.794 -13.967 1.00 86.31 105 GLN A CA 1
ATOM 845 C C . GLN A 1 105 ? 18.991 0.839 -15.191 1.00 86.31 105 GLN A C 1
ATOM 847 O O . GLN A 1 105 ? 18.997 -0.090 -15.996 1.00 86.31 105 GLN A O 1
ATOM 852 N N . ARG A 1 106 ? 18.173 1.892 -15.308 1.00 74.62 106 ARG A N 1
ATOM 853 C CA . ARG A 1 106 ? 17.232 2.152 -16.412 1.00 74.62 106 ARG A CA 1
ATOM 854 C C . ARG A 1 106 ? 17.161 3.651 -16.685 1.00 74.62 106 ARG A C 1
ATOM 856 O O . ARG A 1 106 ? 17.304 4.419 -15.705 1.00 74.62 106 ARG A O 1
#

Secondary structure (DSSP, 8-state):
-PPPEEPPHHHHHHHHHHHT-SSPPTTEEEEEETTEEEEEEHHH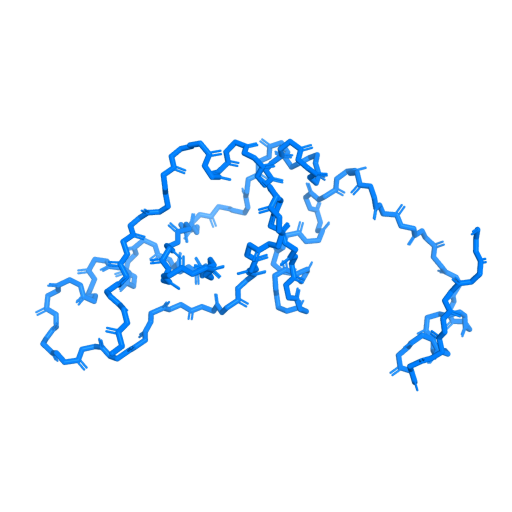HHHHHHSSS----SEEEEEEETTEEEE-HHHHHHHGGG--SS-----HHHHHHHHTTPPP--

Sequence (106 aa):
MRPWRPADESVVRNIRAYYGIKHFPPGIMLVSTGKRLRVVSEEAYELAKRLKGVVGLGVYAAKKFGENYYLSIEGSQIFGDHIENRVIEVTWEEAEQWMRGAPIQR